Protein AF-A0A3S1FQD7-F1 (afdb_monomer_lite)

Radius of gyration: 15.16 Å; chains: 1; bounding box: 33×34×35 Å

pLDDT: mean 72.07, std 15.76, range [28.19, 91.12]

Structure (mmCIF, N/CA/C/O backbone):
data_AF-A0A3S1FQD7-F1
#
_entry.id   AF-A0A3S1FQD7-F1
#
loop_
_atom_site.group_PDB
_atom_site.id
_atom_site.type_symbol
_atom_site.label_atom_id
_atom_site.label_alt_id
_atom_site.label_comp_id
_atom_site.label_asym_id
_atom_site.label_entity_id
_atom_site.label_seq_id
_atom_site.pdbx_PDB_ins_code
_atom_site.Cartn_x
_atom_site.Cartn_y
_atom_site.Cartn_z
_atom_site.occupancy
_atom_site.B_iso_or_equiv
_atom_site.auth_seq_id
_atom_site.auth_comp_id
_atom_site.auth_asym_id
_atom_site.auth_atom_id
_atom_site.pdbx_PDB_model_num
ATOM 1 N N . MET A 1 1 ? 16.665 17.475 -12.106 1.00 33.81 1 MET A N 1
ATOM 2 C CA . MET A 1 1 ? 16.414 16.357 -11.173 1.00 33.81 1 MET A CA 1
ATOM 3 C C . MET A 1 1 ? 15.003 16.491 -10.641 1.00 33.81 1 MET A C 1
ATOM 5 O O . MET A 1 1 ? 14.763 17.236 -9.703 1.00 33.81 1 MET A O 1
ATOM 9 N N . LYS A 1 2 ? 14.052 15.869 -11.335 1.00 28.19 2 LYS A N 1
ATOM 10 C CA . LYS A 1 2 ? 12.635 15.897 -10.991 1.00 28.19 2 LYS A CA 1
ATOM 11 C C . LYS A 1 2 ? 12.371 14.569 -10.296 1.00 28.19 2 LYS A C 1
ATOM 13 O O . LYS A 1 2 ? 12.048 13.584 -10.941 1.00 28.19 2 LYS A O 1
ATOM 18 N N . PHE A 1 3 ? 12.699 14.524 -9.005 1.00 36.03 3 PHE A N 1
ATOM 19 C CA . PHE A 1 3 ? 12.373 13.379 -8.169 1.00 36.03 3 PHE A CA 1
ATOM 20 C C . PHE A 1 3 ? 10.859 13.259 -8.165 1.00 36.03 3 PHE A C 1
ATOM 22 O O . PHE A 1 3 ? 10.156 14.113 -7.627 1.00 36.03 3 PHE A O 1
ATOM 29 N N . MET A 1 4 ? 10.373 12.217 -8.819 1.00 32.53 4 MET A N 1
ATOM 30 C CA . MET A 1 4 ? 8.999 11.783 -8.745 1.00 32.53 4 MET A CA 1
ATOM 31 C C . MET A 1 4 ? 8.787 11.109 -7.386 1.00 32.53 4 MET A C 1
ATOM 33 O O . MET A 1 4 ? 8.664 9.901 -7.257 1.00 32.53 4 MET A O 1
ATOM 37 N N . VAL A 1 5 ? 8.834 11.913 -6.332 1.00 42.16 5 VAL A N 1
ATOM 38 C CA . VAL A 1 5 ? 8.149 11.595 -5.091 1.00 42.16 5 VAL A CA 1
ATOM 39 C C . VAL A 1 5 ? 6.890 12.422 -5.212 1.00 42.16 5 VAL A C 1
ATOM 41 O O . VAL A 1 5 ? 6.952 13.649 -5.153 1.00 42.16 5 VAL A O 1
ATOM 44 N N . SER A 1 6 ? 5.760 11.777 -5.490 1.00 38.53 6 SER A N 1
ATOM 45 C CA . SER A 1 6 ? 4.456 12.366 -5.207 1.00 38.53 6 SER A CA 1
ATOM 46 C C . SER A 1 6 ? 4.563 12.998 -3.822 1.00 38.53 6 SER A C 1
ATOM 48 O O . SER A 1 6 ? 4.753 12.274 -2.843 1.00 38.53 6 SER A O 1
ATOM 50 N N . PHE A 1 7 ? 4.572 14.334 -3.762 1.00 43.59 7 PHE A N 1
ATOM 51 C CA . PHE A 1 7 ? 4.563 15.081 -2.514 1.00 43.59 7 PHE A CA 1
ATOM 52 C C . PHE A 1 7 ? 3.258 14.691 -1.820 1.00 43.59 7 PHE A C 1
ATOM 54 O O . PHE A 1 7 ? 2.218 15.311 -2.015 1.00 43.59 7 PHE A O 1
ATOM 61 N N . VAL A 1 8 ? 3.293 13.632 -1.013 1.00 53.72 8 VAL A N 1
ATOM 62 C CA . VAL A 1 8 ? 2.496 13.645 0.200 1.00 53.72 8 VAL A CA 1
ATOM 63 C C . VAL A 1 8 ? 3.032 14.868 0.915 1.00 53.72 8 VAL A C 1
ATOM 65 O O . VAL A 1 8 ? 4.187 14.875 1.345 1.00 53.72 8 VAL A O 1
ATOM 68 N N . GLU A 1 9 ? 2.260 15.952 0.922 1.00 49.28 9 GLU A N 1
ATOM 69 C CA . GLU A 1 9 ? 2.587 17.074 1.780 1.00 49.28 9 GLU A CA 1
ATOM 70 C C . GLU A 1 9 ? 2.630 16.506 3.191 1.00 49.28 9 GLU A C 1
ATOM 72 O O . GLU A 1 9 ? 1.607 16.126 3.764 1.00 49.28 9 GLU A O 1
ATOM 77 N N . VAL A 1 10 ? 3.844 16.349 3.722 1.00 59.19 10 VAL A N 1
ATOM 78 C CA . VAL A 1 10 ? 4.035 15.982 5.116 1.00 59.19 10 VAL A CA 1
ATOM 79 C C . VAL A 1 10 ? 3.572 17.198 5.893 1.00 59.19 10 VAL A C 1
ATOM 81 O O . VAL A 1 10 ? 4.328 18.146 6.115 1.00 59.19 10 VAL A O 1
ATOM 84 N N . VAL A 1 11 ? 2.284 17.197 6.230 1.00 67.69 11 VAL A N 1
ATOM 85 C CA . VAL A 1 11 ? 1.673 18.225 7.056 1.00 67.69 11 VAL A CA 1
ATOM 86 C C . VAL A 1 11 ? 2.490 18.272 8.340 1.00 67.69 11 VAL A C 1
ATOM 88 O O . VAL A 1 11 ? 2.593 17.280 9.067 1.00 67.69 11 VAL A O 1
ATOM 91 N N . LYS A 1 12 ? 3.137 19.415 8.595 1.00 64.12 12 LYS A N 1
ATOM 92 C CA . LYS A 1 12 ? 3.856 19.626 9.852 1.00 64.12 12 LYS A CA 1
ATOM 93 C C . LYS A 1 12 ? 2.860 19.416 10.988 1.00 64.12 12 LYS A C 1
ATOM 95 O O . LYS A 1 12 ? 1.805 20.048 10.999 1.00 64.12 12 LYS A O 1
ATOM 100 N N . ARG A 1 13 ? 3.190 18.533 11.938 1.00 64.12 13 ARG A N 1
ATOM 101 C CA . ARG A 1 13 ? 2.391 18.362 13.158 1.00 64.12 13 ARG A CA 1
ATOM 102 C C . ARG A 1 13 ? 2.300 19.718 13.858 1.00 64.12 13 ARG A C 1
ATOM 104 O O . ARG A 1 13 ? 3.319 20.231 14.306 1.00 64.12 13 ARG A O 1
ATOM 111 N N . ASN A 1 14 ? 1.101 20.295 13.903 1.00 65.44 14 ASN A N 1
ATOM 112 C CA . ASN A 1 14 ? 0.842 21.618 14.481 1.00 65.44 14 ASN A CA 1
ATOM 113 C C . ASN A 1 14 ? 0.028 21.542 15.786 1.00 65.44 14 ASN A C 1
ATOM 115 O O . ASN A 1 14 ? -0.593 22.517 16.195 1.00 65.44 14 ASN A O 1
ATOM 119 N N . TYR A 1 15 ? 0.010 20.374 16.430 1.00 65.31 15 TYR A N 1
ATOM 120 C CA . TYR A 1 15 ? -0.773 20.115 17.635 1.00 65.31 15 TYR A CA 1
ATOM 121 C C . TYR A 1 15 ? 0.143 19.561 18.725 1.00 65.31 15 TYR A C 1
ATOM 123 O O . TYR A 1 15 ? 0.997 18.715 18.452 1.00 65.31 15 TYR A O 1
ATOM 131 N N . PHE A 1 16 ? -0.026 20.066 19.948 1.00 67.44 16 PHE A N 1
ATOM 132 C CA . PHE A 1 16 ? 0.691 19.597 21.138 1.00 67.44 16 PHE A CA 1
ATOM 133 C C . PHE A 1 16 ? 0.136 18.266 21.675 1.00 67.44 16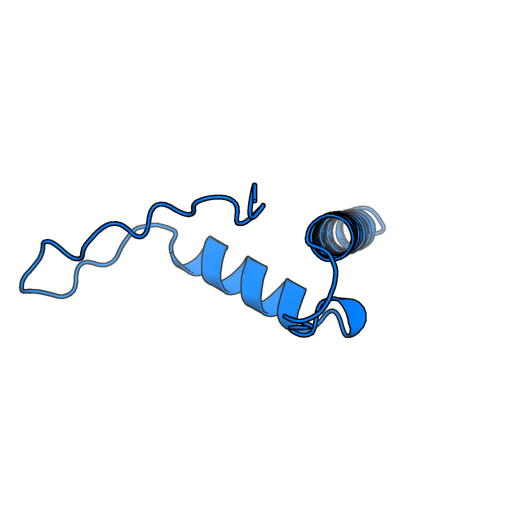 PHE A C 1
ATOM 135 O O . PHE A 1 16 ? 0.848 17.569 22.391 1.00 67.44 16 PHE A O 1
ATOM 142 N N . ASP A 1 17 ? -1.078 17.888 21.259 1.00 70.31 17 ASP A N 1
ATOM 143 C CA . ASP A 1 17 ? -1.780 16.670 21.670 1.00 70.31 17 ASP A CA 1
ATOM 144 C C . ASP A 1 17 ? -2.109 15.759 20.474 1.00 70.31 17 ASP A C 1
ATOM 146 O O . ASP A 1 17 ? -2.149 16.188 19.317 1.00 70.31 17 ASP A O 1
ATOM 150 N N . PHE A 1 18 ? -2.324 14.468 20.748 1.00 71.50 18 PHE A N 1
ATOM 151 C CA . PHE A 1 18 ? -2.656 13.464 19.736 1.00 71.50 18 PHE A CA 1
ATOM 152 C C . PHE A 1 18 ? -4.108 13.619 19.263 1.00 71.50 18 PHE A C 1
ATOM 154 O O . PHE A 1 18 ? -5.043 13.209 19.948 1.00 71.50 18 PHE A O 1
ATOM 161 N N . GLU A 1 19 ? -4.294 14.179 18.068 1.00 73.50 19 GLU A N 1
ATOM 162 C CA . GLU A 1 19 ? -5.591 14.233 17.393 1.00 73.50 19 GLU A CA 1
ATOM 163 C C . GLU A 1 19 ? -5.761 13.028 16.454 1.00 73.50 19 GLU A C 1
ATOM 165 O O . GLU A 1 19 ? -4.902 12.735 15.615 1.00 73.50 19 GLU A O 1
ATOM 170 N N . VAL A 1 20 ? -6.882 12.312 16.585 1.00 74.50 20 VAL A N 1
ATOM 171 C CA . VAL A 1 20 ? -7.215 11.194 15.695 1.00 74.50 20 VAL A CA 1
ATOM 172 C C . VAL A 1 20 ? -7.670 11.755 14.355 1.00 74.50 20 VAL A C 1
ATOM 174 O O . VAL A 1 20 ? -8.812 12.183 14.196 1.00 74.50 20 VAL A O 1
ATOM 177 N N . LEU A 1 21 ? -6.782 11.714 13.366 1.00 76.94 21 LEU A N 1
ATOM 178 C CA . LEU A 1 21 ? -7.114 12.114 12.006 1.00 76.94 21 LEU A CA 1
ATOM 179 C C . LEU A 1 21 ? -8.080 11.096 11.372 1.00 76.94 21 LEU A C 1
ATOM 181 O O . LEU A 1 21 ? -7.737 9.912 11.218 1.00 76.94 21 LEU A O 1
ATOM 185 N N . PRO A 1 22 ? -9.290 11.522 10.964 1.00 73.75 22 PRO A N 1
ATOM 186 C CA . PRO A 1 22 ? -10.243 10.619 10.350 1.00 73.75 22 PRO A CA 1
ATOM 187 C C . PRO A 1 22 ? -9.670 10.102 9.025 1.00 73.75 22 PRO A C 1
ATOM 189 O O . PRO A 1 22 ? -9.358 10.878 8.126 1.00 73.75 22 PRO A O 1
ATOM 192 N N . ARG A 1 23 ? -9.594 8.770 8.894 1.00 76.31 23 ARG A N 1
ATOM 193 C CA . ARG A 1 23 ? -9.118 8.019 7.710 1.00 76.31 23 ARG A CA 1
ATOM 194 C C . ARG A 1 23 ? -7.598 7.895 7.519 1.00 76.31 23 ARG A C 1
ATOM 196 O O . ARG A 1 23 ? -7.187 7.396 6.474 1.00 76.31 23 ARG A O 1
ATOM 203 N N . CYS A 1 24 ? -6.772 8.188 8.529 1.00 80.00 24 CYS A N 1
ATOM 204 C CA . CYS A 1 24 ? -5.334 7.850 8.492 1.00 80.00 24 CYS A CA 1
ATOM 205 C C . CYS A 1 24 ? -5.059 6.369 8.181 1.00 80.00 24 CYS A C 1
ATOM 207 O O . CYS A 1 24 ? -4.136 6.051 7.433 1.00 80.00 24 CYS A O 1
ATOM 209 N N . TRP A 1 25 ? -5.925 5.471 8.662 1.00 83.12 25 TRP A N 1
ATOM 210 C CA . TRP A 1 25 ? -5.828 4.034 8.405 1.00 83.12 25 TRP A CA 1
ATOM 211 C C . TRP A 1 25 ? -5.848 3.679 6.911 1.00 83.12 25 TRP A C 1
ATOM 213 O O . TRP A 1 25 ? -5.289 2.660 6.527 1.00 83.12 25 TRP A O 1
ATOM 223 N N . V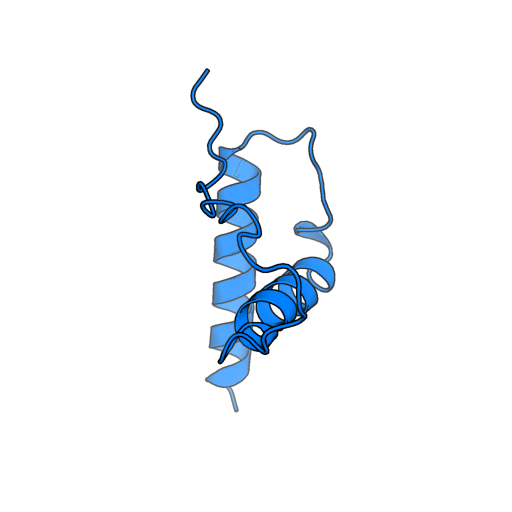AL A 1 26 ? -6.471 4.489 6.046 1.00 85.69 26 VAL A N 1
ATOM 224 C CA . VAL A 1 26 ? -6.529 4.200 4.602 1.00 85.69 26 VAL A CA 1
ATOM 225 C C . VAL A 1 26 ? -5.129 4.257 3.998 1.00 85.69 26 VAL A C 1
ATOM 227 O O . VAL A 1 26 ? -4.754 3.368 3.236 1.00 85.69 26 VAL A O 1
ATOM 230 N N . VAL A 1 27 ? -4.347 5.262 4.396 1.00 83.31 27 VAL A N 1
ATOM 231 C CA . VAL A 1 27 ? -2.963 5.457 3.952 1.00 83.31 27 VAL A CA 1
ATOM 232 C C . VAL A 1 27 ? -2.080 4.312 4.447 1.00 83.31 27 VAL A C 1
ATOM 234 O O . VAL A 1 27 ? -1.361 3.686 3.668 1.00 83.31 27 VAL A O 1
ATOM 237 N N . GLU A 1 28 ? -2.190 3.963 5.727 1.00 84.50 28 GLU A N 1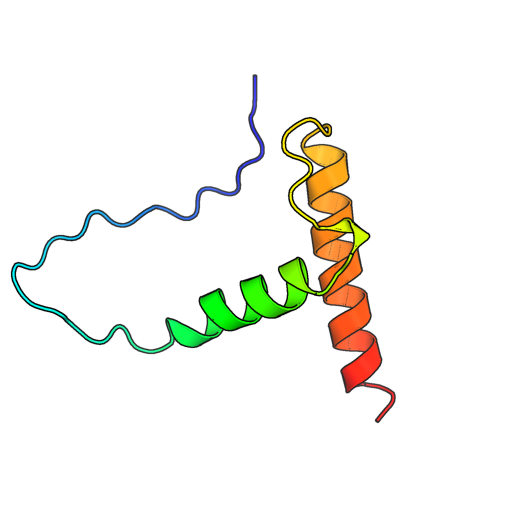
ATOM 238 C CA . GLU A 1 28 ? -1.452 2.831 6.300 1.00 84.50 28 GLU A CA 1
ATOM 239 C C . GLU A 1 28 ? -1.804 1.510 5.606 1.00 84.50 28 GLU A C 1
ATOM 241 O O . GLU A 1 28 ? -0.925 0.706 5.303 1.00 84.50 28 GLU A O 1
ATOM 246 N N . ARG A 1 29 ? -3.082 1.302 5.267 1.00 84.69 29 ARG A N 1
ATOM 247 C CA . ARG A 1 29 ? -3.527 0.105 4.544 1.00 84.69 29 ARG A CA 1
ATOM 248 C C . ARG A 1 29 ? -3.000 0.049 3.119 1.00 84.69 29 ARG A C 1
ATOM 250 O O . ARG A 1 29 ? -2.643 -1.036 2.666 1.00 84.69 29 ARG A O 1
ATOM 257 N N . THR A 1 30 ? -2.902 1.182 2.423 1.00 83.38 30 THR A N 1
ATOM 258 C CA . THR A 1 30 ? -2.234 1.214 1.116 1.00 83.38 30 THR A CA 1
ATOM 259 C C . THR A 1 30 ? -0.754 0.855 1.223 1.00 83.38 30 THR A C 1
ATOM 261 O O . THR A 1 30 ? -0.266 0.096 0.387 1.00 83.38 30 THR A O 1
ATOM 264 N N . PHE A 1 31 ? -0.060 1.303 2.273 1.00 78.44 31 PHE A N 1
ATOM 265 C CA . PHE A 1 31 ? 1.330 0.914 2.511 1.00 78.44 31 PHE A CA 1
ATOM 266 C C . PHE A 1 31 ? 1.477 -0.574 2.857 1.00 78.44 31 PHE A C 1
ATOM 268 O O . PHE A 1 31 ? 2.331 -1.226 2.270 1.00 78.44 31 PHE A O 1
ATOM 275 N N . ASP A 1 32 ? 0.601 -1.148 3.690 1.00 84.38 32 ASP A N 1
ATOM 276 C CA . ASP A 1 32 ? 0.581 -2.595 3.987 1.00 84.38 32 ASP A CA 1
ATOM 277 C C . ASP A 1 32 ? 0.383 -3.440 2.711 1.00 84.38 32 ASP A C 1
ATOM 279 O O . ASP A 1 32 ? 1.030 -4.472 2.529 1.00 84.38 32 ASP A O 1
ATOM 283 N N . TRP A 1 33 ? -0.461 -3.004 1.768 1.00 84.88 33 TRP A N 1
ATOM 284 C CA . TRP A 1 33 ? -0.614 -3.696 0.479 1.00 84.88 33 TRP A CA 1
ATOM 285 C C . TRP A 1 33 ? 0.623 -3.586 -0.413 1.00 84.88 33 TRP A C 1
ATOM 287 O O . TRP A 1 33 ? 1.017 -4.581 -1.027 1.00 84.88 33 TRP A O 1
ATOM 297 N N . LEU A 1 34 ? 1.241 -2.405 -0.478 1.00 81.69 34 LEU A N 1
ATOM 298 C CA . LEU A 1 34 ? 2.465 -2.189 -1.249 1.00 81.69 34 LEU A CA 1
ATOM 299 C C . LEU A 1 34 ? 3.645 -2.972 -0.664 1.00 81.69 34 LEU A C 1
ATOM 301 O O . LEU A 1 34 ? 4.378 -3.612 -1.409 1.00 81.69 34 LEU A O 1
ATOM 305 N N . GLU A 1 35 ? 3.783 -3.018 0.658 1.00 79.62 35 GLU A N 1
ATOM 306 C CA . GLU A 1 35 ? 4.845 -3.760 1.341 1.00 79.62 35 GLU A CA 1
ATOM 307 C C . GLU A 1 35 ? 4.716 -5.279 1.136 1.00 79.62 35 GLU A C 1
ATOM 309 O O . GLU A 1 35 ? 5.709 -5.987 0.942 1.00 79.62 35 GLU A O 1
ATOM 314 N N . ARG A 1 36 ? 3.479 -5.793 1.081 1.00 79.50 36 ARG A N 1
ATOM 315 C CA . ARG A 1 36 ? 3.198 -7.197 0.731 1.00 79.50 36 ARG A CA 1
ATOM 316 C C . ARG A 1 36 ? 3.477 -7.514 -0.735 1.00 79.50 36 ARG A C 1
ATOM 318 O O . ARG A 1 36 ? 3.715 -8.678 -1.078 1.00 79.50 36 ARG A O 1
ATOM 325 N N . TYR A 1 37 ? 3.455 -6.522 -1.622 1.00 81.06 37 TYR A N 1
ATOM 326 C CA . TYR A 1 37 ? 3.817 -6.720 -3.018 1.00 81.06 37 TYR A CA 1
ATOM 327 C C . TYR A 1 37 ? 5.342 -6.809 -3.138 1.00 81.06 37 TYR A C 1
ATOM 329 O O . TYR A 1 37 ? 6.043 -5.810 -3.215 1.00 81.06 37 TYR A O 1
ATOM 337 N N . ARG A 1 38 ? 5.873 -8.039 -3.195 1.00 75.31 38 ARG A N 1
ATOM 338 C CA . ARG A 1 38 ? 7.324 -8.337 -3.186 1.00 75.31 38 ARG A CA 1
ATOM 339 C C . ARG A 1 38 ? 8.167 -7.486 -4.152 1.00 75.31 38 ARG A C 1
ATOM 341 O O . ARG A 1 38 ? 9.328 -7.238 -3.859 1.00 75.31 38 ARG A O 1
ATOM 348 N N . ARG A 1 39 ? 7.605 -7.060 -5.291 1.00 71.88 39 ARG A N 1
ATOM 349 C CA . ARG A 1 39 ? 8.289 -6.223 -6.296 1.00 71.88 39 ARG A CA 1
ATOM 350 C C . ARG A 1 39 ? 8.296 -4.726 -5.954 1.00 71.88 39 ARG A C 1
ATOM 352 O O . ARG A 1 39 ? 9.151 -4.024 -6.462 1.00 71.88 39 ARG A O 1
ATOM 359 N N . ALA A 1 40 ? 7.382 -4.257 -5.102 1.00 70.88 40 ALA A N 1
ATOM 360 C CA . ALA A 1 40 ? 7.348 -2.891 -4.562 1.00 70.88 40 ALA A CA 1
ATOM 361 C C . ALA A 1 40 ? 8.168 -2.743 -3.275 1.00 70.88 40 ALA A C 1
ATOM 363 O O . ALA A 1 40 ? 8.162 -1.671 -2.672 1.00 70.88 40 ALA A O 1
ATOM 364 N N . ARG A 1 41 ? 8.866 -3.802 -2.837 1.00 65.38 41 ARG A N 1
ATOM 365 C CA . ARG A 1 41 ? 9.712 -3.777 -1.644 1.00 65.38 41 ARG A CA 1
ATOM 366 C C . ARG A 1 41 ? 10.865 -2.797 -1.853 1.00 65.38 41 ARG A C 1
ATOM 368 O O . ARG A 1 41 ? 11.896 -3.184 -2.379 1.00 65.38 41 ARG A O 1
ATOM 375 N N . SER A 1 42 ? 10.628 -1.555 -1.432 1.00 61.97 42 SER A N 1
ATOM 376 C CA . SER A 1 42 ? 11.548 -0.433 -1.231 1.00 61.97 42 SER A CA 1
ATOM 377 C C . SER A 1 42 ? 12.904 -0.577 -1.9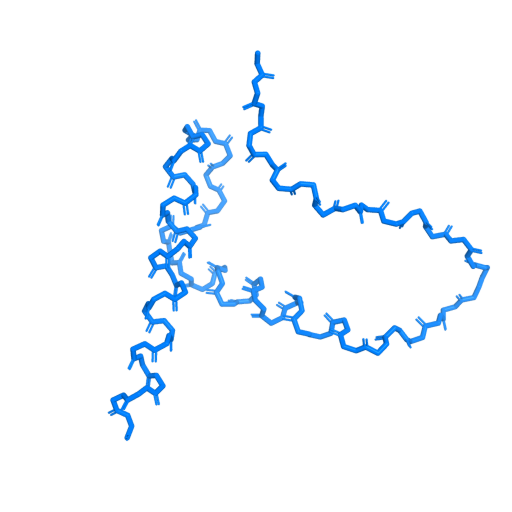25 1.00 61.97 42 SER A C 1
ATOM 379 O O . SER A 1 42 ? 13.938 -0.638 -1.261 1.00 61.97 42 SER A O 1
ATOM 381 N N . ASP A 1 43 ? 12.900 -0.609 -3.257 1.00 60.59 43 ASP A N 1
ATOM 382 C CA . ASP A 1 43 ? 14.128 -0.461 -4.025 1.00 60.59 43 ASP A CA 1
ATOM 383 C C . ASP A 1 43 ? 14.332 1.036 -4.274 1.00 60.59 43 ASP A C 1
ATOM 385 O O . ASP A 1 43 ? 13.903 1.600 -5.280 1.00 60.59 43 ASP A O 1
ATOM 389 N N . SER A 1 44 ? 14.908 1.721 -3.283 1.00 56.38 44 SER A N 1
ATOM 390 C CA . SER A 1 44 ? 15.174 3.167 -3.331 1.00 56.38 44 SER A CA 1
ATOM 391 C C . SER A 1 44 ? 16.249 3.551 -4.356 1.00 56.38 44 SER A C 1
ATOM 393 O O . SER A 1 44 ? 16.521 4.736 -4.540 1.00 56.38 44 SER A O 1
ATOM 395 N N . GLN A 1 45 ? 16.864 2.557 -5.006 1.00 59.16 45 GLN A N 1
ATOM 396 C CA . GLN A 1 45 ? 17.903 2.718 -6.023 1.00 59.16 45 GLN A CA 1
ATOM 397 C C . GLN A 1 45 ? 17.363 2.581 -7.454 1.00 59.16 45 GLN A C 1
ATOM 399 O O . GLN A 1 45 ? 18.092 2.857 -8.407 1.00 59.16 45 GLN A O 1
ATOM 404 N N . MET A 1 46 ? 16.101 2.171 -7.626 1.00 61.78 46 MET A N 1
ATOM 405 C CA . MET A 1 46 ? 15.468 2.120 -8.942 1.00 61.78 46 MET A CA 1
ATOM 406 C C . MET A 1 46 ? 15.101 3.514 -9.454 1.00 61.78 46 MET A C 1
ATOM 408 O O . MET A 1 46 ? 14.818 4.439 -8.690 1.00 61.78 46 MET A O 1
ATOM 412 N N . LEU A 1 47 ? 15.080 3.640 -10.784 1.00 71.69 47 LEU A N 1
ATOM 413 C CA . LEU A 1 47 ? 14.569 4.821 -11.467 1.00 71.69 47 LEU A CA 1
ATOM 414 C C . LEU A 1 47 ? 13.138 5.147 -10.980 1.00 71.69 47 LEU A C 1
ATOM 416 O O . LEU A 1 47 ? 12.328 4.220 -10.856 1.00 71.69 47 LEU A O 1
ATOM 420 N N . PRO A 1 48 ? 12.804 6.429 -10.726 1.00 73.06 48 PRO A N 1
ATOM 421 C CA . PRO A 1 48 ? 11.479 6.837 -10.252 1.00 73.06 48 PRO A CA 1
ATOM 422 C C . PRO A 1 48 ? 10.329 6.361 -11.150 1.00 73.06 48 PRO A C 1
ATOM 424 O O . PRO A 1 48 ? 9.239 6.075 -10.671 1.00 73.06 48 PRO A O 1
ATOM 427 N N . GLU A 1 49 ? 10.578 6.230 -12.451 1.00 77.94 49 GLU A N 1
ATOM 428 C CA . GLU A 1 49 ? 9.603 5.754 -13.431 1.00 77.94 49 GLU A CA 1
ATOM 429 C C . GLU A 1 49 ? 9.255 4.270 -13.219 1.00 77.94 49 GLU A C 1
ATOM 431 O O . GLU A 1 49 ? 8.118 3.839 -13.415 1.00 77.94 49 GLU A O 1
ATOM 436 N N . VAL A 1 50 ? 10.233 3.467 -12.790 1.00 79.25 50 VAL A N 1
ATOM 437 C CA . VAL A 1 50 ? 10.039 2.033 -12.534 1.00 79.25 50 VAL A CA 1
ATOM 438 C C . VAL A 1 50 ? 9.296 1.827 -11.221 1.00 79.25 50 VAL A C 1
ATOM 440 O O . VAL A 1 50 ? 8.393 0.991 -11.152 1.00 79.25 50 VAL A O 1
ATOM 443 N N . SER A 1 51 ? 9.637 2.600 -10.188 1.00 76.00 51 SER A N 1
ATOM 444 C CA . SER A 1 51 ? 8.922 2.536 -8.914 1.00 76.00 51 SER A CA 1
ATOM 445 C C . SER A 1 51 ? 7.466 2.978 -9.075 1.00 76.00 51 SER A C 1
ATOM 447 O O . SER A 1 51 ? 6.581 2.320 -8.531 1.00 76.00 51 SER A O 1
ATOM 449 N N . GLU A 1 52 ? 7.190 3.990 -9.903 1.00 81.88 52 GLU A N 1
ATOM 450 C CA . GLU A 1 52 ? 5.826 4.394 -10.254 1.00 81.88 52 GLU A CA 1
ATOM 451 C C . GLU A 1 52 ? 5.030 3.261 -10.909 1.00 81.88 52 GLU A C 1
ATOM 453 O O . GLU A 1 52 ? 3.944 2.901 -10.446 1.00 81.88 52 GLU A O 1
ATOM 458 N N . ALA A 1 53 ? 5.587 2.660 -11.964 1.00 86.06 53 ALA A N 1
ATOM 459 C CA . ALA A 1 53 ? 4.937 1.573 -12.688 1.00 86.06 53 ALA A CA 1
ATOM 460 C C . ALA A 1 53 ? 4.624 0.381 -11.767 1.00 86.06 53 ALA A C 1
ATOM 462 O O . ALA A 1 53 ? 3.585 -0.269 -11.89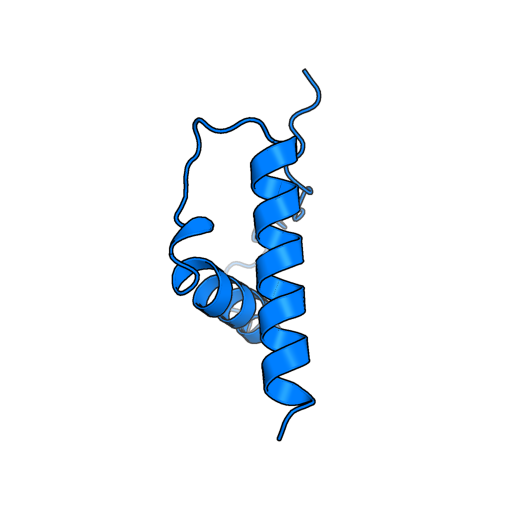7 1.00 86.06 53 ALA A O 1
ATOM 463 N N . ILE A 1 54 ? 5.503 0.111 -10.799 1.00 84.31 54 ILE A N 1
ATOM 464 C CA . ILE A 1 54 ? 5.315 -0.939 -9.800 1.00 84.31 54 ILE A CA 1
ATOM 465 C C . ILE A 1 54 ? 4.152 -0.618 -8.846 1.00 84.31 54 ILE A C 1
ATOM 467 O O . ILE A 1 54 ? 3.388 -1.531 -8.521 1.00 84.31 54 ILE A O 1
ATOM 471 N N . VAL A 1 55 ? 3.982 0.642 -8.423 1.00 83.94 55 VAL A N 1
ATOM 472 C CA . VAL A 1 55 ? 2.841 1.066 -7.589 1.00 83.94 55 VAL A CA 1
ATOM 473 C C . VAL A 1 55 ? 1.525 0.899 -8.350 1.00 83.94 55 VAL A C 1
ATOM 475 O O . VAL A 1 55 ? 0.597 0.295 -7.808 1.00 83.94 55 VAL A O 1
ATOM 478 N N . TYR A 1 56 ? 1.444 1.357 -9.604 1.00 87.44 56 TYR A N 1
ATOM 479 C CA . TYR A 1 56 ? 0.234 1.182 -10.419 1.00 87.44 56 TYR A CA 1
ATOM 480 C C . TYR A 1 56 ? -0.102 -0.298 -10.617 1.00 87.44 56 TYR A C 1
ATOM 482 O O . TYR A 1 56 ? -1.216 -0.720 -10.313 1.00 87.44 56 TYR A O 1
ATOM 490 N N . ALA A 1 57 ? 0.883 -1.122 -10.986 1.00 88.12 57 ALA A N 1
ATOM 491 C CA . ALA A 1 57 ? 0.679 -2.560 -11.155 1.00 88.12 57 ALA A CA 1
ATOM 492 C C . ALA A 1 57 ? 0.213 -3.260 -9.861 1.00 88.12 57 ALA A C 1
ATOM 494 O O . ALA A 1 57 ? -0.570 -4.215 -9.908 1.00 88.12 57 ALA A O 1
ATOM 495 N N . ALA A 1 58 ? 0.685 -2.811 -8.692 1.00 86.81 58 ALA A N 1
ATOM 496 C CA . ALA A 1 58 ? 0.233 -3.330 -7.404 1.00 86.81 58 ALA A CA 1
ATOM 497 C C . ALA A 1 58 ? -1.237 -2.967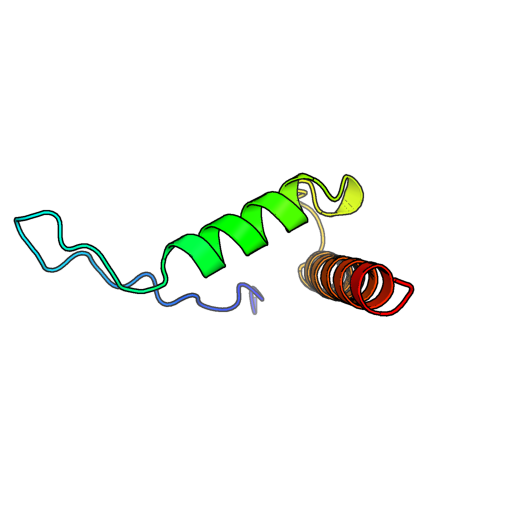 -7.122 1.00 86.81 58 ALA A C 1
ATOM 499 O O . ALA A 1 58 ? -1.995 -3.820 -6.650 1.00 86.81 58 ALA A O 1
ATOM 500 N N . MET A 1 59 ? -1.649 -1.737 -7.446 1.00 87.75 59 MET A N 1
ATOM 501 C CA . MET A 1 59 ? -3.039 -1.290 -7.313 1.00 87.75 59 MET A CA 1
ATOM 502 C C . MET A 1 59 ? -3.968 -2.024 -8.285 1.00 87.75 59 MET A C 1
ATOM 504 O O . MET A 1 59 ? -5.009 -2.520 -7.854 1.00 87.75 59 MET A O 1
ATOM 508 N N . ASP A 1 60 ? -3.570 -2.199 -9.547 1.00 90.69 60 ASP A N 1
ATOM 509 C CA . ASP A 1 60 ? -4.338 -2.959 -10.541 1.00 90.69 60 ASP A CA 1
ATOM 510 C C . ASP A 1 60 ? -4.578 -4.395 -10.079 1.00 90.69 60 ASP A C 1
ATOM 512 O O . ASP A 1 60 ? -5.705 -4.886 -10.100 1.00 90.69 60 ASP A O 1
ATOM 516 N N . LYS A 1 61 ? -3.538 -5.066 -9.567 1.00 88.38 61 LYS A N 1
ATOM 517 C CA . LYS A 1 61 ? -3.664 -6.419 -9.012 1.00 88.38 61 LYS A CA 1
ATOM 518 C C . LYS A 1 61 ? -4.651 -6.475 -7.845 1.00 88.38 61 LYS A C 1
ATOM 520 O O . LYS A 1 61 ? -5.421 -7.428 -7.735 1.00 88.38 61 LYS A O 1
ATOM 525 N N . LEU A 1 62 ? -4.622 -5.481 -6.962 1.00 87.44 62 LEU A N 1
ATOM 526 C CA . LEU A 1 62 ? -5.544 -5.398 -5.835 1.00 87.44 62 LEU A CA 1
ATOM 527 C C . LEU A 1 62 ? -6.990 -5.181 -6.298 1.00 87.44 62 LEU A C 1
ATOM 529 O O . LEU A 1 62 ? -7.893 -5.821 -5.761 1.00 87.44 62 LEU A O 1
ATOM 533 N N . MET A 1 63 ? -7.210 -4.328 -7.298 1.00 89.50 63 MET A N 1
ATOM 534 C CA . MET A 1 63 ? -8.532 -4.104 -7.881 1.00 89.50 63 MET A CA 1
ATOM 535 C C . MET A 1 63 ? -9.043 -5.360 -8.594 1.00 89.50 63 MET A C 1
ATOM 537 O O . MET A 1 63 ? -10.155 -5.799 -8.314 1.00 89.50 63 MET A O 1
ATOM 541 N N . LEU A 1 64 ? -8.218 -6.005 -9.424 1.00 91.12 64 LEU A N 1
ATOM 542 C CA . LEU A 1 64 ? -8.556 -7.269 -10.090 1.00 91.12 64 LEU A CA 1
ATOM 543 C C . LEU A 1 64 ? -8.943 -8.361 -9.084 1.00 91.12 64 LEU A C 1
ATOM 545 O O . LEU A 1 64 ? -9.968 -9.014 -9.254 1.00 91.12 64 LEU A O 1
ATOM 549 N N . ASN A 1 65 ? -8.190 -8.510 -7.992 1.00 87.25 65 ASN A N 1
ATOM 550 C CA . ASN A 1 65 ? -8.514 -9.475 -6.937 1.00 87.25 65 ASN A CA 1
ATOM 551 C C . ASN A 1 65 ? -9.852 -9.193 -6.235 1.00 87.25 65 ASN A C 1
ATOM 553 O O . ASN A 1 65 ? -10.429 -10.114 -5.672 1.00 87.25 65 ASN A O 1
ATOM 557 N N . ARG A 1 66 ? -10.324 -7.941 -6.222 1.00 86.25 66 ARG A N 1
ATOM 558 C CA . ARG A 1 66 ? -11.623 -7.565 -5.638 1.00 86.25 66 ARG A CA 1
ATOM 559 C C . ARG A 1 66 ? -12.786 -7.751 -6.608 1.00 86.25 66 ARG A C 1
ATOM 561 O O . ARG A 1 66 ? -13.903 -7.952 -6.154 1.00 86.25 66 ARG A O 1
ATOM 568 N N . PHE A 1 67 ? -12.532 -7.643 -7.911 1.00 88.69 67 PHE A N 1
ATOM 569 C CA . PHE A 1 67 ? -13.549 -7.810 -8.952 1.00 88.69 67 PHE A CA 1
ATOM 570 C C . PHE A 1 67 ? -13.802 -9.268 -9.329 1.00 88.69 67 PHE A C 1
ATOM 572 O O . PHE A 1 67 ? -14.903 -9.591 -9.752 1.00 88.69 67 PHE A O 1
ATOM 579 N N . VAL A 1 68 ? -12.801 -10.140 -9.202 1.00 81.12 68 VAL A N 1
ATOM 580 C CA . VAL A 1 68 ? -12.914 -11.572 -9.541 1.00 81.12 68 VAL A CA 1
ATOM 581 C C . VAL A 1 68 ? -13.507 -12.394 -8.371 1.00 81.12 68 VAL A C 1
ATOM 583 O O . VAL A 1 68 ? -13.434 -13.619 -8.368 1.00 81.12 68 VAL A O 1
ATOM 586 N N . CYS A 1 69 ? -14.097 -11.727 -7.372 1.00 52.31 69 CYS A N 1
ATOM 587 C CA . CYS A 1 69 ? -14.874 -12.355 -6.300 1.00 52.31 69 CYS A CA 1
ATOM 588 C C . CYS A 1 69 ? -16.314 -12.647 -6.730 1.00 52.31 69 CYS A C 1
ATOM 590 O O . CYS A 1 69 ? -16.920 -11.774 -7.390 1.00 52.31 69 CYS A O 1
#

Secondary structure (DSSP, 8-state):
---------------SS----TTHHHHHHHHHHHHHSGGGS--TTS-HHHHHHHHHHHHHHHHHHHH--

Foldseek 3Di:
DPQPPPPPPPPPPPDPDDDDDPPPVVVVVLVVLLCVLPLLPPPVVDDSVSNVVSSVVSVVVVVVVVVVD

Organism: NCBI:txid211165

Sequence (69 aa):
MKFMVSFVEVVKRNYFDFEVLPRCWVVERTFDWLERYRRARSDSQMLPEVSEAIVYAAMDKLMLNRFVC